Protein AF-A0A0K2BMX1-F1 (afdb_monomer)

Radius of gyration: 17.86 Å; Cα contacts (8 Å, |Δi|>4): 62; chains: 1; bounding box: 37×17×48 Å

pLDDT: mean 83.83, std 13.13, range [50.06, 97.69]

Sequence (71 aa):
GWTYGLDGTLLKATRISGIKNFNKNDFGLLPIKVATWGPFVLARFDNSSQDTVGDVVGDEWLGSASDLLSR

Structure (mmCIF, N/CA/C/O backbone):
data_AF-A0A0K2BMX1-F1
#
_entry.id   AF-A0A0K2BMX1-F1
#
loop_
_atom_site.group_PDB
_atom_site.id
_atom_site.type_symbol
_atom_site.lab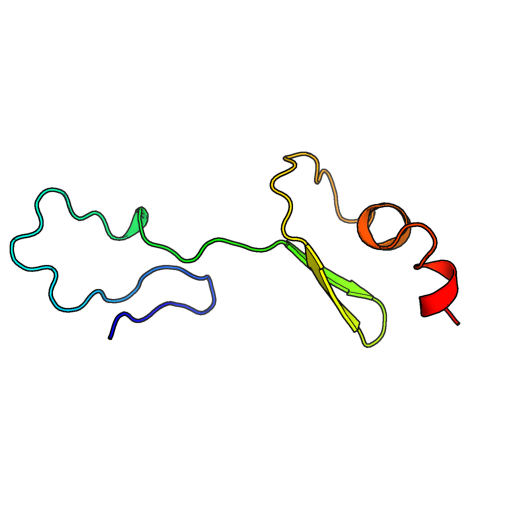el_atom_id
_atom_site.label_alt_id
_atom_site.label_comp_id
_atom_site.label_asym_id
_atom_site.label_entity_id
_atom_site.label_seq_id
_atom_site.pdbx_PDB_ins_code
_atom_site.Cartn_x
_atom_site.Cartn_y
_atom_site.Cartn_z
_atom_site.occupancy
_atom_site.B_iso_or_equiv
_atom_site.auth_seq_id
_atom_site.auth_comp_id
_atom_site.auth_asym_id
_atom_site.auth_atom_id
_atom_site.pdbx_PDB_model_num
ATOM 1 N N . GLY A 1 1 ? -0.925 -0.095 18.996 1.00 91.31 1 GLY A N 1
ATOM 2 C CA . GLY A 1 1 ? -1.010 0.59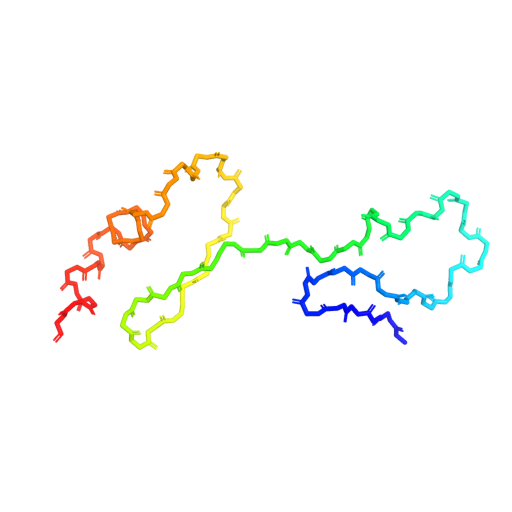1 17.696 1.00 91.31 1 GLY A CA 1
ATOM 3 C C . GLY A 1 1 ? -2.211 0.078 16.936 1.00 91.31 1 GLY A C 1
ATOM 4 O O . GLY A 1 1 ? -2.817 -0.895 17.380 1.00 91.31 1 GLY A O 1
ATOM 5 N N . TRP A 1 2 ? -2.553 0.731 15.830 1.00 96.50 2 TRP A N 1
ATOM 6 C CA . TRP A 1 2 ? -3.545 0.212 14.888 1.00 96.50 2 TRP A CA 1
ATOM 7 C C . TRP A 1 2 ? -2.893 -0.846 13.994 1.00 96.50 2 TRP A C 1
ATOM 9 O O . TRP A 1 2 ? -1.688 -0.775 13.754 1.00 96.50 2 TRP A O 1
ATOM 19 N N . THR A 1 3 ? -3.658 -1.842 13.556 1.00 97.50 3 THR A N 1
ATOM 20 C CA . THR A 1 3 ? -3.160 -2.918 12.686 1.00 97.50 3 THR A CA 1
ATOM 21 C C . THR A 1 3 ? -3.996 -3.000 11.423 1.00 97.50 3 THR A C 1
ATOM 23 O O . THR A 1 3 ? -5.224 -2.908 11.497 1.00 97.50 3 THR A O 1
ATOM 26 N N . TYR A 1 4 ? -3.337 -3.244 10.297 1.00 97.69 4 TYR A N 1
ATOM 27 C CA . TYR A 1 4 ? -3.947 -3.303 8.975 1.00 97.69 4 TYR A CA 1
ATOM 28 C C . TYR A 1 4 ? -3.671 -4.652 8.319 1.00 97.69 4 TYR A C 1
ATOM 30 O O . TYR A 1 4 ? -2.674 -5.305 8.637 1.00 97.69 4 TYR A O 1
ATOM 38 N N . GLY A 1 5 ? -4.566 -5.067 7.429 1.00 96.94 5 GLY A N 1
ATOM 39 C CA . GLY A 1 5 ? -4.311 -6.168 6.514 1.00 96.94 5 GLY A CA 1
ATOM 40 C C . GLY A 1 5 ? -3.332 -5.749 5.420 1.00 96.94 5 GLY A C 1
ATOM 41 O O . GLY A 1 5 ? -3.051 -4.564 5.233 1.00 96.94 5 GLY A O 1
ATOM 42 N N . LEU A 1 6 ? -2.821 -6.730 4.676 1.00 96.44 6 LEU A N 1
ATOM 43 C CA . LEU A 1 6 ? -1.991 -6.471 3.492 1.00 96.44 6 LEU A CA 1
ATOM 44 C C . LEU A 1 6 ? -2.784 -5.799 2.356 1.00 96.44 6 LEU A C 1
ATOM 46 O O . LEU A 1 6 ? -2.192 -5.228 1.450 1.00 96.44 6 LEU A O 1
ATOM 50 N N . ASP A 1 7 ? -4.113 -5.844 2.434 1.00 94.06 7 ASP A N 1
ATOM 51 C CA . ASP A 1 7 ? -5.066 -5.143 1.573 1.00 94.06 7 ASP A CA 1
ATOM 52 C C . ASP A 1 7 ? -5.319 -3.685 2.008 1.00 94.06 7 ASP A C 1
ATOM 54 O O . ASP A 1 7 ? -6.098 -2.977 1.378 1.00 94.06 7 ASP A O 1
ATOM 58 N N . GLY A 1 8 ? -4.697 -3.235 3.103 1.00 95.25 8 GLY A N 1
ATOM 59 C CA . GLY A 1 8 ? -4.894 -1.900 3.664 1.00 95.25 8 GLY A CA 1
ATOM 60 C C . GLY A 1 8 ? -6.143 -1.750 4.538 1.00 95.25 8 GLY A C 1
ATOM 61 O O . GLY A 1 8 ? -6.357 -0.672 5.099 1.00 95.25 8 GLY A O 1
ATOM 62 N N . THR A 1 9 ? -6.941 -2.807 4.730 1.00 96.88 9 THR A N 1
ATOM 63 C CA . THR A 1 9 ? -8.133 -2.758 5.588 1.00 96.88 9 THR A CA 1
ATOM 64 C C . THR A 1 9 ? -7.739 -2.612 7.058 1.00 96.88 9 THR A C 1
ATOM 66 O O . THR A 1 9 ? -6.863 -3.321 7.557 1.00 96.88 9 THR A O 1
ATOM 69 N N . LEU A 1 10 ? -8.411 -1.723 7.798 1.00 97.06 10 LEU A N 1
ATOM 70 C CA . LEU A 1 10 ? -8.201 -1.567 9.239 1.00 97.06 10 LEU A CA 1
ATOM 71 C C . LEU A 1 10 ? -8.756 -2.776 10.014 1.00 97.06 10 LEU A C 1
ATOM 73 O O . LEU A 1 10 ? -9.969 -2.965 10.124 1.00 97.06 10 LEU A O 1
ATOM 77 N N . LEU A 1 11 ? -7.862 -3.576 10.603 1.00 95.31 11 LEU A N 1
ATOM 78 C CA . LEU A 1 11 ? -8.215 -4.786 11.360 1.00 95.31 11 LEU A CA 1
ATOM 79 C C . LEU A 1 11 ? -8.487 -4.492 12.838 1.00 95.31 11 LEU A C 1
ATOM 81 O O . LEU A 1 11 ? -9.420 -5.037 13.427 1.00 95.31 11 LEU A O 1
ATOM 85 N N . LYS A 1 12 ? -7.668 -3.633 13.455 1.00 94.75 12 LYS A N 1
ATOM 86 C CA . LYS A 1 12 ? -7.793 -3.272 14.872 1.00 94.75 12 LYS A CA 1
ATOM 87 C C . LYS A 1 12 ? -7.417 -1.819 15.085 1.00 94.75 12 LYS A C 1
ATOM 89 O O . LYS A 1 12 ? -6.307 -1.409 14.758 1.00 94.75 12 LYS A O 1
ATOM 94 N N . ALA A 1 13 ? -8.302 -1.084 15.746 1.00 94.69 13 ALA A N 1
ATOM 95 C CA . ALA A 1 13 ? -8.035 0.256 16.243 1.00 94.69 13 ALA A CA 1
ATOM 96 C C . ALA A 1 13 ? -7.931 0.227 17.773 1.00 94.69 13 ALA A C 1
ATOM 98 O O . ALA A 1 13 ? -8.816 -0.261 18.474 1.00 94.69 13 ALA A O 1
ATOM 99 N N . THR A 1 14 ? -6.823 0.724 18.317 1.00 93.12 14 THR A N 1
ATOM 100 C CA . THR A 1 14 ? -6.638 0.862 19.770 1.00 93.12 14 THR A CA 1
ATOM 101 C C . THR A 1 14 ? -7.092 2.239 20.235 1.00 93.12 14 THR A C 1
ATOM 103 O O . THR A 1 14 ? -6.894 3.207 19.506 1.00 93.12 14 THR A O 1
ATOM 106 N N . ARG A 1 15 ? -7.580 2.339 21.4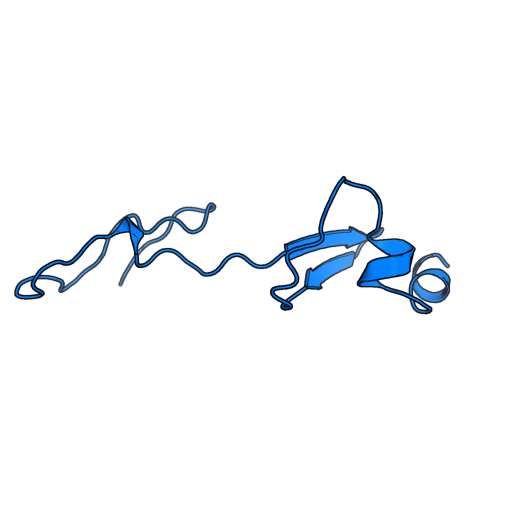82 1.00 89.31 15 ARG A N 1
ATOM 107 C CA . AR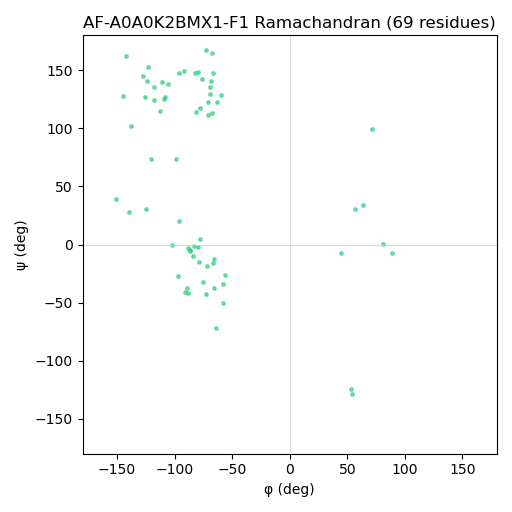G A 1 15 ? -7.979 3.605 22.135 1.00 89.31 15 ARG A CA 1
ATOM 108 C C . ARG A 1 15 ? -9.158 4.330 21.458 1.00 89.31 15 ARG A C 1
ATOM 110 O O . ARG A 1 15 ? -9.211 5.550 21.476 1.00 89.31 15 ARG A O 1
ATOM 117 N N . ILE A 1 16 ? -10.114 3.580 20.902 1.00 89.12 16 ILE A N 1
ATOM 118 C CA . ILE A 1 16 ? -11.329 4.131 20.259 1.00 89.12 16 ILE A CA 1
ATOM 119 C C . ILE A 1 16 ? -12.515 4.345 21.215 1.00 89.12 16 ILE A C 1
ATOM 121 O O . ILE A 1 16 ? -13.565 4.832 20.806 1.00 89.12 16 ILE A O 1
ATOM 125 N N . SER A 1 17 ? -12.372 3.974 22.491 1.00 87.81 17 SER A N 1
ATOM 126 C CA . SER A 1 17 ? -13.425 4.168 23.492 1.00 87.81 17 SER A CA 1
ATOM 127 C C . SER A 1 17 ? -13.775 5.651 23.624 1.00 87.81 17 SER A C 1
ATOM 129 O O . SER A 1 17 ? -12.888 6.476 23.822 1.00 87.81 17 SER A O 1
ATOM 131 N N . GLY A 1 18 ? -15.064 5.984 23.538 1.00 89.62 18 GLY A N 1
ATOM 132 C CA . GLY A 1 18 ? -15.559 7.363 23.621 1.00 89.62 18 GLY A CA 1
ATOM 133 C C . GLY A 1 18 ? -15.634 8.108 22.282 1.00 89.62 18 GLY A C 1
ATOM 134 O O . GLY A 1 18 ? -16.224 9.187 22.237 1.00 89.62 18 GLY A O 1
ATOM 135 N N . ILE A 1 19 ? -15.119 7.538 21.186 1.00 90.81 19 ILE A N 1
ATOM 136 C CA . ILE A 1 19 ? -15.311 8.093 19.840 1.00 90.81 19 ILE A CA 1
ATOM 137 C C . ILE A 1 19 ? -16.719 7.729 19.359 1.00 90.81 19 ILE A C 1
ATOM 139 O O . ILE A 1 19 ? -17.056 6.554 19.204 1.00 90.81 19 ILE A O 1
ATOM 143 N N . LYS A 1 20 ? -17.559 8.740 19.126 1.00 91.50 20 LYS A N 1
ATOM 144 C CA . LYS A 1 20 ? -18.901 8.547 18.562 1.00 91.50 20 LYS A CA 1
ATOM 145 C C . LYS A 1 20 ? -18.806 8.279 17.062 1.00 91.50 20 LYS A C 1
ATOM 147 O O . LYS A 1 20 ? -18.001 8.905 16.382 1.00 91.50 20 LYS A O 1
ATOM 152 N N . ASN A 1 21 ? -19.659 7.385 16.563 1.00 91.38 21 ASN A N 1
ATOM 153 C CA . ASN A 1 21 ? -19.767 7.041 15.140 1.00 91.38 21 ASN A CA 1
ATOM 154 C C . ASN A 1 21 ? -18.450 6.553 14.512 1.00 91.38 21 ASN A C 1
ATOM 156 O O . ASN A 1 21 ? -18.217 6.757 13.326 1.00 91.38 21 ASN A O 1
ATOM 160 N N . PHE A 1 22 ? -17.579 5.907 15.295 1.00 91.62 22 PHE A N 1
ATOM 161 C CA . PHE A 1 22 ? -16.385 5.285 14.738 1.00 91.62 22 PHE A CA 1
ATOM 162 C C . PHE A 1 22 ? -16.779 4.095 13.858 1.00 91.62 22 PHE A C 1
ATOM 164 O O . PHE A 1 22 ? -17.250 3.070 14.357 1.00 91.62 22 PHE A O 1
ATOM 171 N N . ASN A 1 23 ? -16.544 4.223 12.5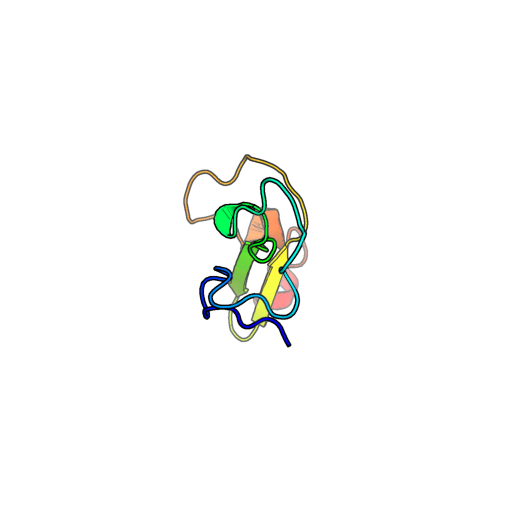57 1.00 91.19 23 ASN A N 1
ATOM 172 C CA . ASN A 1 23 ? -16.690 3.143 11.599 1.00 91.19 23 ASN A CA 1
ATOM 173 C C . ASN A 1 23 ? -15.310 2.768 11.061 1.00 91.19 23 ASN A C 1
ATOM 175 O O . ASN A 1 23 ? -14.665 3.547 10.369 1.00 91.19 23 ASN A O 1
ATOM 179 N N . LYS A 1 24 ? -14.859 1.548 11.358 1.00 89.19 24 LYS A N 1
ATOM 180 C CA . LYS A 1 24 ? -13.546 1.042 10.927 1.00 89.19 24 LYS A CA 1
ATOM 181 C C . LYS A 1 24 ? -13.334 1.100 9.406 1.00 89.19 24 LYS A C 1
ATOM 183 O O . LYS A 1 24 ? -12.192 1.183 8.969 1.00 89.19 24 LYS A O 1
ATOM 188 N N . ASN A 1 25 ? -14.416 1.050 8.624 1.00 91.50 25 ASN A N 1
ATOM 189 C CA . ASN A 1 25 ? -14.355 1.037 7.164 1.00 91.50 25 ASN A CA 1
ATOM 190 C C . ASN A 1 25 ? -13.938 2.400 6.586 1.00 91.50 25 ASN A C 1
ATOM 192 O O . ASN A 1 25 ? -13.456 2.449 5.461 1.00 91.50 25 ASN A O 1
ATOM 196 N N . ASP A 1 26 ? -14.054 3.479 7.366 1.00 93.75 26 ASP A N 1
ATOM 197 C CA . ASP A 1 26 ? -13.708 4.839 6.934 1.00 93.75 26 ASP A CA 1
ATOM 198 C C . ASP A 1 26 ? -12.216 5.161 7.159 1.00 93.75 26 ASP A C 1
ATOM 200 O O . ASP A 1 26 ? -11.736 6.224 6.777 1.00 93.75 26 ASP A O 1
ATOM 204 N N . PHE A 1 27 ? -11.474 4.250 7.800 1.00 94.75 27 PHE A N 1
ATOM 205 C CA . PHE A 1 27 ? -10.094 4.461 8.248 1.00 94.75 27 PHE A CA 1
ATOM 206 C C . PHE A 1 27 ? -9.123 3.392 7.716 1.00 94.75 27 PHE A C 1
ATOM 208 O O . PHE A 1 27 ? -8.145 3.050 8.383 1.00 94.75 27 PHE A O 1
ATOM 215 N N . 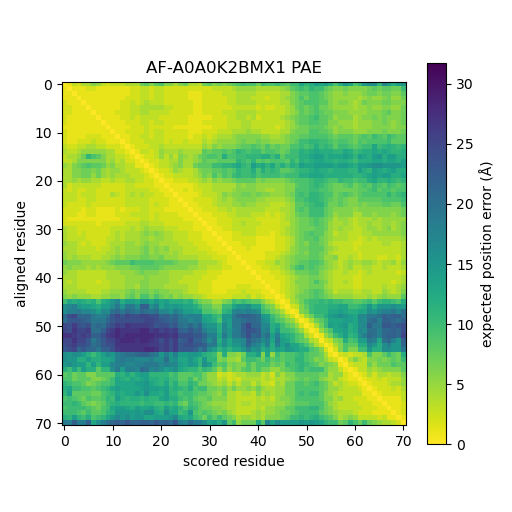GLY A 1 28 ? -9.396 2.837 6.533 1.00 95.38 28 GLY A N 1
ATOM 216 C CA . GLY A 1 28 ? -8.421 2.031 5.789 1.00 95.38 28 GLY A CA 1
ATOM 217 C C . GLY A 1 28 ? -7.235 2.868 5.289 1.00 95.38 28 GLY A C 1
ATOM 218 O O . GLY A 1 28 ? -7.287 4.099 5.275 1.00 95.38 28 GLY A O 1
ATOM 219 N N . LEU A 1 29 ? -6.152 2.204 4.879 1.00 94.75 29 LEU A N 1
ATOM 220 C CA . LEU A 1 29 ? -5.032 2.879 4.217 1.00 94.75 29 LEU A CA 1
ATOM 221 C C . LEU A 1 29 ? -5.465 3.425 2.850 1.00 94.75 29 LEU A C 1
ATOM 223 O O . LEU A 1 29 ? -6.285 2.820 2.162 1.00 94.75 29 LEU A O 1
ATOM 227 N N . LEU A 1 30 ? -4.882 4.556 2.444 1.00 91.19 30 LEU A N 1
ATOM 228 C CA . LEU A 1 30 ? -5.116 5.119 1.116 1.00 91.19 30 LEU A CA 1
ATOM 229 C C . LEU A 1 30 ? -4.431 4.242 0.054 1.00 91.19 30 LEU A C 1
ATOM 231 O O . LEU A 1 30 ? -3.214 4.051 0.140 1.00 91.19 30 LEU A O 1
ATOM 235 N N . PRO A 1 31 ? -5.172 3.710 -0.934 1.00 89.50 31 PRO A N 1
ATOM 236 C CA . PRO A 1 31 ? -4.580 2.908 -1.994 1.00 89.50 31 PRO A CA 1
ATOM 237 C C . PRO A 1 31 ? -3.696 3.778 -2.894 1.00 89.50 31 PRO A C 1
ATOM 239 O O . PRO A 1 31 ? -4.045 4.910 -3.224 1.00 89.50 31 PRO A O 1
ATOM 242 N N . ILE A 1 32 ? -2.559 3.223 -3.310 1.00 89.06 32 ILE A N 1
ATOM 243 C CA . ILE A 1 32 ? -1.651 3.816 -4.298 1.00 89.06 32 ILE A CA 1
ATOM 244 C C . ILE A 1 32 ? -1.602 2.860 -5.483 1.00 89.06 32 ILE A C 1
ATOM 246 O O . ILE A 1 32 ? -1.483 1.645 -5.299 1.00 89.06 32 ILE A O 1
ATOM 250 N N . LYS A 1 33 ? -1.689 3.399 -6.698 1.00 87.62 33 LYS A N 1
ATOM 251 C CA . LYS A 1 33 ? -1.579 2.598 -7.917 1.00 87.62 33 LYS A CA 1
ATOM 252 C C . LYS A 1 33 ? -0.141 2.108 -8.054 1.00 87.62 33 LYS A C 1
ATOM 254 O O . LYS A 1 33 ? 0.793 2.909 -7.980 1.00 87.62 33 LYS A O 1
ATOM 259 N N . VAL A 1 34 ? 0.038 0.806 -8.266 1.00 88.69 34 VAL A N 1
ATOM 260 C CA . VAL A 1 34 ? 1.358 0.197 -8.461 1.00 88.69 34 VAL A CA 1
ATOM 261 C C . VAL A 1 34 ? 1.405 -0.645 -9.726 1.00 88.69 34 VAL A C 1
ATOM 263 O O . VAL A 1 34 ? 0.421 -1.287 -10.086 1.00 88.69 34 VAL A O 1
ATOM 266 N N . ALA A 1 35 ? 2.559 -0.645 -10.383 1.00 88.75 35 ALA A N 1
ATOM 267 C CA . ALA A 1 35 ? 2.828 -1.440 -11.574 1.00 88.75 35 ALA A CA 1
ATOM 268 C C . ALA A 1 35 ? 4.266 -1.968 -11.553 1.00 88.75 35 ALA A C 1
ATOM 270 O O . ALA A 1 35 ? 5.117 -1.459 -10.819 1.00 88.75 35 ALA A O 1
ATOM 271 N N . THR A 1 36 ? 4.546 -2.980 -12.368 1.00 89.06 36 THR A N 1
ATOM 272 C CA . THR A 1 36 ? 5.899 -3.501 -12.576 1.00 89.06 36 THR A CA 1
ATOM 273 C C . THR A 1 36 ? 6.383 -3.168 -13.984 1.00 89.06 36 THR A C 1
ATOM 275 O O . THR A 1 36 ? 5.622 -3.241 -14.947 1.00 89.06 36 THR A O 1
ATOM 278 N N . TRP A 1 37 ? 7.659 -2.800 -14.104 1.00 86.56 37 TRP A N 1
ATOM 279 C CA . TRP A 1 37 ? 8.330 -2.576 -15.386 1.00 86.56 37 TRP A CA 1
ATOM 280 C C . TRP A 1 37 ? 9.729 -3.179 -15.332 1.00 86.56 37 TRP A C 1
ATOM 282 O O . TRP A 1 37 ? 10.634 -2.623 -14.706 1.00 86.56 37 TRP A O 1
ATOM 292 N N . GLY A 1 38 ? 9.903 -4.356 -15.934 1.00 85.94 38 GLY A N 1
ATOM 293 C CA . GLY A 1 38 ? 11.139 -5.126 -15.785 1.00 85.94 38 GLY A CA 1
ATOM 294 C C . GLY A 1 38 ? 11.480 -5.347 -14.297 1.00 85.94 38 GLY A C 1
ATOM 295 O O . GLY A 1 38 ? 10.635 -5.866 -13.566 1.00 85.94 38 GLY A O 1
ATOM 296 N N . PRO A 1 39 ? 12.681 -4.958 -13.819 1.00 89.69 39 PRO A N 1
ATOM 297 C CA . PRO A 1 39 ? 13.074 -5.097 -12.413 1.00 89.69 39 PRO A CA 1
ATOM 298 C C . PRO A 1 39 ? 12.511 -3.997 -11.494 1.00 89.69 39 PRO A C 1
ATOM 300 O O . PRO A 1 39 ? 12.772 -4.019 -10.290 1.00 89.69 39 PRO A O 1
ATOM 303 N N . PHE A 1 40 ? 11.784 -3.014 -12.034 1.00 89.75 40 PHE A N 1
ATOM 304 C CA . PHE A 1 40 ? 11.302 -1.857 -11.287 1.00 89.75 40 PHE A CA 1
ATOM 305 C C . PHE A 1 40 ? 9.867 -2.039 -10.792 1.00 89.75 40 PHE A C 1
ATOM 307 O O . PHE A 1 40 ? 9.016 -2.628 -11.463 1.00 89.75 40 PHE A O 1
ATOM 314 N N . VAL A 1 41 ? 9.596 -1.448 -9.628 1.00 91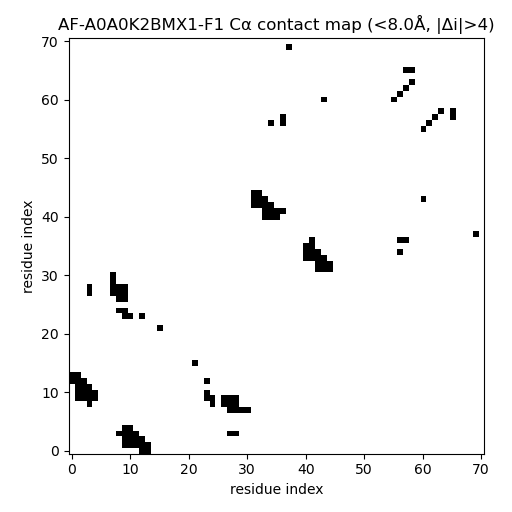.69 41 VAL A N 1
ATOM 315 C CA . VAL A 1 41 ? 8.247 -1.240 -9.096 1.00 91.69 41 VAL A CA 1
ATOM 316 C C . VAL A 1 41 ? 7.935 0.248 -9.183 1.00 91.69 41 VAL A C 1
ATOM 318 O O . VAL A 1 41 ? 8.703 1.083 -8.704 1.00 91.69 41 VAL A O 1
ATOM 321 N N . LEU A 1 42 ? 6.806 0.569 -9.799 1.00 89.94 42 LEU A N 1
ATOM 322 C CA . LEU A 1 42 ? 6.325 1.923 -10.037 1.00 89.94 42 LEU A CA 1
ATOM 323 C C . LEU A 1 42 ? 5.177 2.218 -9.079 1.00 89.94 42 LEU A C 1
ATOM 325 O O . LEU A 1 42 ? 4.308 1.370 -8.888 1.00 89.94 42 LEU A O 1
ATOM 329 N N . ALA A 1 43 ? 5.160 3.420 -8.508 1.00 90.06 43 ALA A N 1
ATOM 330 C CA . ALA A 1 43 ? 4.081 3.906 -7.656 1.00 90.06 43 ALA A CA 1
ATOM 331 C C . ALA A 1 43 ? 3.567 5.244 -8.194 1.00 90.06 43 ALA A C 1
ATOM 333 O O . ALA A 1 43 ? 4.346 6.176 -8.403 1.00 90.06 43 ALA A O 1
ATOM 334 N N . ARG A 1 44 ? 2.255 5.335 -8.409 1.00 86.69 44 ARG A N 1
ATOM 335 C CA . ARG A 1 44 ? 1.576 6.503 -8.970 1.00 86.69 44 ARG A CA 1
ATOM 336 C C . ARG A 1 44 ? 0.591 7.063 -7.936 1.00 86.69 44 ARG A C 1
ATOM 338 O O . ARG A 1 44 ? -0.265 6.345 -7.423 1.00 86.69 44 ARG A O 1
ATOM 345 N N . PHE A 1 45 ? 0.753 8.350 -7.618 1.00 85.25 45 PHE A N 1
ATOM 346 C CA . PHE A 1 45 ? 0.055 9.047 -6.525 1.00 85.25 45 PHE A CA 1
ATOM 347 C C . PHE A 1 45 ? -1.113 9.928 -6.989 1.00 85.25 45 PHE A C 1
ATOM 349 O O . PHE A 1 45 ? -1.738 10.595 -6.164 1.00 85.25 45 PHE A O 1
ATOM 356 N N . ASP A 1 46 ? -1.390 9.993 -8.290 1.00 81.38 46 ASP A N 1
ATOM 357 C CA . ASP A 1 46 ? -2.478 10.810 -8.806 1.00 81.38 46 ASP A CA 1
ATOM 358 C C . ASP A 1 46 ? -3.830 10.089 -8.688 1.00 81.38 46 ASP A C 1
ATOM 360 O O . ASP A 1 46 ? -3.951 8.867 -8.766 1.00 81.38 46 ASP A O 1
ATOM 364 N N . ASN A 1 47 ? -4.877 10.883 -8.472 1.00 66.31 47 ASN A N 1
ATOM 365 C CA . ASN A 1 47 ? -6.234 10.393 -8.231 1.00 66.31 47 ASN A CA 1
ATOM 366 C C . ASN A 1 47 ? -7.082 10.384 -9.517 1.00 66.31 47 ASN A C 1
ATOM 368 O O . ASN A 1 47 ? -8.311 10.431 -9.457 1.00 66.31 47 ASN A O 1
ATOM 372 N N . SER A 1 48 ? -6.433 10.403 -10.687 1.00 63.50 48 SER A N 1
ATOM 373 C CA . SER A 1 48 ? -7.114 10.398 -11.979 1.00 63.50 48 SER A CA 1
ATOM 374 C C . SER A 1 48 ? -7.895 9.086 -12.129 1.00 63.50 48 SER A C 1
ATOM 376 O O . SER A 1 48 ? -7.366 7.986 -11.983 1.00 63.50 48 SER A O 1
ATOM 378 N N . SER A 1 49 ? -9.204 9.191 -12.347 1.00 55.00 49 SER A N 1
ATOM 379 C CA . SER A 1 49 ? -10.136 8.056 -12.413 1.00 55.00 49 SER A CA 1
ATOM 380 C C . SER A 1 49 ? -10.089 7.290 -13.742 1.00 55.00 49 SER A C 1
ATOM 382 O O . SER A 1 49 ? -10.895 6.388 -13.961 1.00 55.00 49 SER A O 1
ATOM 384 N N . GLN A 1 50 ? -9.167 7.644 -14.636 1.00 53.91 50 GLN A N 1
ATOM 385 C CA . GLN A 1 50 ? -9.015 7.034 -15.951 1.00 53.91 50 GLN A CA 1
ATOM 386 C C . GLN A 1 50 ? -7.902 5.987 -15.924 1.00 53.91 50 GLN A C 1
ATOM 388 O O . GLN A 1 50 ? -6.842 6.214 -16.472 1.00 53.91 50 GLN A O 1
ATOM 393 N N . ASP A 1 51 ? -8.151 4.835 -15.305 1.00 54.19 51 ASP A N 1
ATOM 394 C CA . ASP A 1 51 ? -7.370 3.624 -15.594 1.00 54.19 51 ASP A CA 1
ATOM 395 C C . ASP A 1 51 ? -8.344 2.555 -16.092 1.00 54.19 51 ASP A C 1
ATOM 397 O O . ASP A 1 51 ? -8.745 1.630 -15.382 1.00 54.19 51 ASP A O 1
ATOM 401 N N . THR A 1 52 ? -8.808 2.723 -17.325 1.00 50.06 52 THR A N 1
ATOM 402 C CA . THR A 1 52 ? -9.466 1.639 -18.048 1.00 50.06 52 THR A CA 1
ATOM 403 C C . THR A 1 52 ? -8.395 0.740 -18.642 1.00 50.06 52 THR A C 1
ATOM 405 O O . THR A 1 52 ? -7.716 1.140 -19.577 1.00 50.06 52 THR A O 1
ATOM 408 N N . VAL A 1 53 ? -8.349 -0.498 -18.145 1.00 50.97 53 VAL A N 1
ATOM 409 C CA . VAL A 1 53 ? -7.729 -1.667 -18.786 1.00 50.97 53 VAL A CA 1
ATOM 410 C C . VAL A 1 53 ? -6.196 -1.650 -18.812 1.00 50.97 53 VAL A C 1
ATOM 412 O O . VAL A 1 53 ? -5.595 -1.046 -19.680 1.00 50.97 53 VAL A O 1
ATOM 415 N N . GLY A 1 54 ? -5.597 -2.386 -17.869 1.00 53.09 54 GLY A N 1
ATOM 416 C CA . GLY A 1 54 ? -4.475 -3.334 -18.018 1.00 53.09 54 GLY A CA 1
ATOM 417 C C . GLY A 1 54 ? -3.208 -3.047 -18.841 1.00 53.09 54 GLY A C 1
ATOM 418 O O . GLY A 1 54 ? -2.312 -3.876 -18.749 1.00 53.09 54 GLY A O 1
ATOM 419 N N . ASP A 1 55 ? -3.085 -1.964 -19.609 1.00 53.69 55 ASP A N 1
ATOM 420 C CA . ASP A 1 55 ? -2.130 -1.927 -20.727 1.00 53.69 55 ASP A CA 1
ATOM 421 C C . ASP A 1 55 ? -1.576 -0.530 -21.065 1.00 53.69 55 ASP A C 1
ATOM 423 O O . ASP A 1 55 ? -1.379 -0.190 -22.229 1.00 53.69 55 ASP A O 1
ATOM 427 N N . VAL A 1 56 ? -1.285 0.308 -20.060 1.00 63.34 56 VAL A N 1
ATOM 428 C CA . VAL A 1 56 ? -0.682 1.633 -20.324 1.00 63.34 56 VAL A CA 1
ATOM 429 C C . VAL A 1 56 ? 0.416 2.057 -19.336 1.00 63.34 56 VAL A C 1
ATOM 431 O O . VAL A 1 56 ? 0.677 3.235 -19.127 1.00 63.34 56 VAL A O 1
ATOM 434 N N . VAL A 1 57 ? 1.140 1.115 -18.722 1.00 69.06 57 VAL A N 1
ATOM 435 C CA . VAL A 1 57 ? 2.264 1.476 -17.825 1.00 69.06 57 VAL A CA 1
ATOM 436 C C . VAL A 1 57 ? 3.407 2.154 -18.596 1.00 69.06 57 VAL A C 1
ATOM 438 O O . VAL A 1 57 ? 4.013 3.097 -18.097 1.00 69.06 57 VAL A O 1
ATOM 441 N N . GLY A 1 58 ? 3.689 1.718 -19.827 1.00 66.75 58 GLY A N 1
ATOM 442 C CA . GLY A 1 58 ? 4.772 2.281 -20.642 1.00 66.75 58 GLY A CA 1
ATOM 443 C C . GLY A 1 58 ? 4.538 3.745 -20.992 1.00 66.75 58 GLY A C 1
ATOM 444 O O . GLY A 1 58 ? 5.184 4.634 -20.442 1.00 66.75 58 GLY A O 1
ATOM 445 N N . ASP A 1 59 ? 3.580 4.011 -21.872 1.00 68.00 59 ASP A N 1
ATOM 446 C CA . ASP A 1 59 ? 3.394 5.367 -22.389 1.00 68.00 59 ASP A CA 1
ATOM 447 C C . ASP A 1 59 ? 2.735 6.309 -21.372 1.00 68.00 59 ASP A C 1
ATOM 449 O O . ASP A 1 59 ? 3.064 7.493 -21.329 1.00 68.00 59 ASP A O 1
ATOM 453 N N . GLU A 1 60 ? 1.846 5.809 -20.508 1.00 76.00 60 GLU A N 1
ATOM 454 C CA . GLU A 1 60 ? 1.081 6.674 -19.603 1.00 76.00 60 GLU A CA 1
ATOM 455 C C . GLU A 1 60 ? 1.798 6.925 -18.273 1.00 76.00 60 GLU A C 1
ATOM 457 O O . GLU A 1 60 ? 1.717 8.031 -17.734 1.00 76.00 60 GLU A O 1
ATOM 462 N N . TRP A 1 61 ? 2.497 5.930 -17.706 1.00 83.19 61 TRP A N 1
ATOM 463 C CA . TRP A 1 61 ? 3.195 6.118 -16.424 1.00 83.19 61 TRP A CA 1
ATOM 464 C C . TRP A 1 61 ? 4.631 6.592 -16.618 1.00 83.19 61 TRP A C 1
ATOM 466 O O . TRP A 1 61 ? 5.085 7.449 -15.861 1.00 83.19 61 TRP A O 1
ATOM 476 N N . LEU A 1 62 ? 5.349 6.040 -17.600 1.00 82.12 62 LEU A N 1
ATOM 477 C CA . LEU A 1 62 ? 6.760 6.358 -17.824 1.00 82.12 62 LEU A CA 1
ATOM 478 C C . LEU A 1 62 ? 6.966 7.424 -18.904 1.00 82.12 62 LEU A C 1
ATOM 480 O O . LEU A 1 62 ? 7.972 8.138 -18.862 1.00 82.12 62 LEU A O 1
ATOM 484 N N . GLY A 1 63 ? 6.043 7.556 -19.861 1.00 84.12 63 GLY A N 1
ATOM 485 C CA . GLY A 1 63 ? 6.189 8.483 -20.981 1.00 84.12 63 GLY A CA 1
ATOM 486 C C . GLY A 1 63 ? 7.507 8.244 -21.716 1.00 84.12 63 GLY A C 1
ATOM 487 O O . GLY A 1 63 ? 7.861 7.107 -22.016 1.00 84.12 63 GLY A O 1
ATOM 488 N N . SER A 1 64 ? 8.297 9.301 -21.927 1.00 82.75 64 SER A N 1
ATOM 489 C CA . SER A 1 64 ? 9.612 9.200 -22.580 1.00 82.75 64 SER A CA 1
ATOM 490 C C . SER A 1 64 ? 10.659 8.401 -21.789 1.00 82.75 64 SER A C 1
ATOM 492 O O . SER A 1 64 ? 11.732 8.115 -22.315 1.00 82.75 64 SER A O 1
ATOM 494 N N . ALA A 1 65 ? 10.409 8.081 -20.513 1.00 81.62 65 ALA A N 1
ATOM 495 C CA . ALA A 1 65 ? 11.312 7.253 -19.716 1.00 81.62 65 ALA A CA 1
ATOM 496 C C . ALA A 1 65 ? 11.172 5.754 -20.030 1.00 81.62 65 ALA A C 1
ATOM 498 O O . ALA A 1 65 ? 12.061 4.987 -19.664 1.00 81.62 65 ALA A O 1
ATOM 499 N N . SER A 1 66 ? 10.098 5.335 -20.711 1.00 85.00 66 SER A N 1
ATOM 500 C CA . SER A 1 66 ? 9.898 3.939 -21.119 1.00 85.00 66 SER A CA 1
ATOM 501 C C . SER A 1 66 ? 11.055 3.454 -21.999 1.00 85.00 66 SER A C 1
ATOM 503 O O . SER A 1 66 ? 11.714 2.478 -21.650 1.00 85.00 66 SER A O 1
ATOM 505 N N . ASP A 1 67 ? 11.406 4.218 -23.038 1.00 84.06 67 ASP A N 1
ATOM 506 C CA . ASP A 1 67 ? 12.533 3.938 -23.936 1.00 84.06 67 ASP A CA 1
ATOM 507 C C . ASP A 1 67 ? 13.879 3.849 -23.208 1.00 84.06 67 ASP A C 1
ATOM 509 O O . ASP A 1 67 ? 14.756 3.086 -23.606 1.00 84.06 67 ASP A O 1
ATOM 513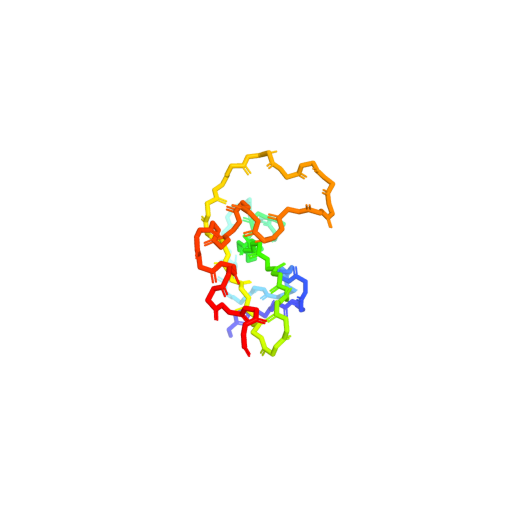 N N . LEU A 1 68 ? 14.071 4.633 -22.141 1.00 84.56 68 LEU A N 1
ATOM 514 C CA . LEU A 1 68 ? 15.295 4.597 -21.340 1.00 84.56 68 LEU A CA 1
ATOM 515 C C . LEU A 1 68 ? 15.365 3.332 -20.479 1.00 84.56 68 LEU A C 1
ATOM 517 O O . LEU A 1 68 ? 16.429 2.731 -20.366 1.00 84.56 68 LE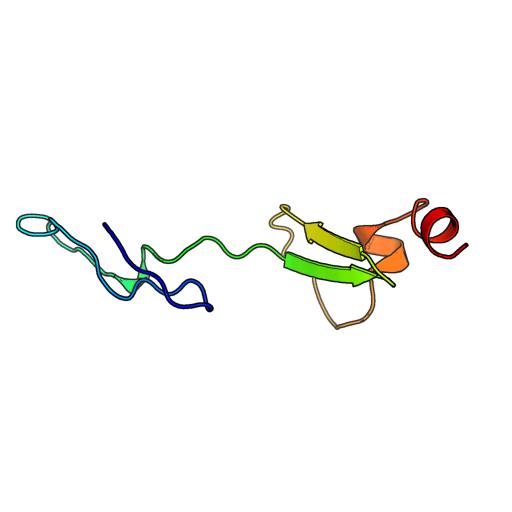U A O 1
ATOM 521 N N . LEU A 1 69 ? 14.245 2.952 -19.863 1.00 81.38 69 LEU A N 1
ATOM 522 C CA . LEU A 1 69 ? 14.154 1.831 -18.925 1.00 81.38 69 LEU A CA 1
ATOM 523 C C . LEU A 1 69 ? 13.972 0.475 -19.621 1.00 81.38 69 LEU A C 1
ATOM 525 O O . LEU A 1 69 ? 14.048 -0.561 -18.963 1.00 81.38 69 LEU A O 1
ATOM 529 N N . SER A 1 70 ? 13.713 0.478 -20.928 1.00 80.56 70 SER A N 1
ATOM 530 C CA . SER A 1 70 ? 13.653 -0.715 -21.779 1.00 80.56 70 SER A CA 1
ATOM 531 C C . SER A 1 70 ? 15.004 -1.151 -22.356 1.00 80.56 70 SER A C 1
ATOM 533 O O . SER A 1 70 ? 15.049 -2.180 -23.033 1.00 80.56 70 SER A O 1
ATOM 535 N N . ARG A 1 71 ? 16.081 -0.387 -22.136 1.00 68.81 71 ARG A N 1
ATOM 536 C CA . ARG A 1 71 ? 17.448 -0.718 -22.583 1.00 68.81 71 ARG A CA 1
ATOM 537 C C . ARG A 1 71 ? 18.210 -1.478 -21.509 1.00 68.81 71 ARG A C 1
ATOM 539 O O . ARG A 1 71 ? 18.984 -2.374 -21.907 1.00 68.81 71 ARG A O 1
#

Mean predicted aligned error: 7.32 Å

Foldseek 3Di:
DWDADPVQQTPDDPPCPPPPPDDSRVDGDDDWDWDDDPPDIDTHDDPDPPPDDDDCCQCPVQNVCNVVSVD

InterPro domains:
  IPR001663 Aromatic-ring-hydroxylating dioxygenase, alpha subunit [PTHR43756] (1-70)
  IPR036922 Rieske [2Fe-2S] iron-sulphur domain superfamily [G3DSA:2.102.10.10] (1-58)
  IPR036922 Rieske [2Fe-2S] iron-sulphur domain superfamily [SSF50022] (1-47)

Secondary structure (DSSP, 8-state):
--EE-TT--EEE-SS-TT-TT--GGGGPPPP-EEEEETTEEEEE----S---SS--IIIIIIGGGHHHHT-

Solvent-accessible surface area (backbone atoms only — not comparable to full-atom values): 4897 Å² total; per-residue (Å²): 121,69,43,62,47,99,86,31,45,48,73,43,76,65,89,57,81,89,57,78,89,78,55,60,84,81,61,40,60,84,87,66,53,71,50,76,57,88,97,43,81,47,78,47,87,73,86,74,87,81,78,83,70,101,77,47,64,49,66,72,72,43,39,84,47,33,72,65,76,74,109

Nearest PDB structures (foldseek):
  6y8j-assembly1_A-3  TM=6.889E-01  e=6.538E-02  Acinetobacter baumannii
  6y9d-assembly2_F  TM=6.669E-01  e=5.692E-02  Acinetobacter baumannii

Organism: Triticum turgidum subsp. durum (NCBI:txid4567)